Protein AF-A0AAV7SJQ6-F1 (afdb_monomer_lite)

Foldseek 3Di:
DDPDLPCCVVDDPVSVVVSVVVVVVVVVPPPDFDADPVGDGDDPVSVVVVVVVVVVVVVPPDPVNVVVVVVVVVVPPDPPVRVVVVVDDDDPVNVVVVLVPQDQPDQDDVVRDHNHD

Sequence (117 aa):
MLFTLNRFDETDKVGKHLVWLGRKELESRWVAKIVEPEGETCNSECAQQHYRSFYKARLLHDASQIAHYLVMVVTLVLDVEERDAREADITLPEVTSAIAKLKTSKSPGPNGIPAEF

pLDDT: mean 72.11, std 10.98, range [37.69, 92.19]

Radius of gyration: 26.73 Å; chains: 1; bounding box: 47×58×53 Å

Secondary structure (DSSP, 8-state):
----TT-STTS-HHHHHHHHHHHHHHHH--S---B-TTSPBP-HHHHHHHHHHHHHHTT---HHHHHHHHHHHHTTPPPHHHHHHHHSPPPHHHHHHHHHTS-TTSPP-TT---S--

Structure (mmCIF, N/CA/C/O backbone):
data_AF-A0AAV7SJQ6-F1
#
_entry.id   AF-A0AAV7SJQ6-F1
#
loop_
_atom_site.group_PDB
_atom_site.id
_atom_site.type_symbol
_atom_site.label_atom_id
_atom_site.label_alt_id
_atom_site.label_comp_id
_atom_site.label_asym_id
_atom_site.label_entity_id
_atom_site.label_seq_id
_atom_site.pdbx_PDB_ins_code
_atom_site.Cartn_x
_atom_site.Cartn_y
_atom_site.Cartn_z
_atom_site.occupancy
_atom_site.B_iso_or_equiv
_atom_site.auth_seq_id
_atom_site.auth_comp_id
_atom_site.auth_asym_id
_atom_site.auth_atom_id
_atom_site.pdbx_PDB_model_num
ATOM 1 N N . MET A 1 1 ? 16.863 33.802 -13.184 1.00 37.69 1 MET A N 1
ATOM 2 C CA . MET A 1 1 ? 17.639 33.830 -11.927 1.00 37.69 1 MET A CA 1
ATOM 3 C C . MET A 1 1 ? 17.445 32.470 -11.260 1.00 37.69 1 MET A C 1
ATOM 5 O O . MET A 1 1 ? 16.354 32.189 -10.787 1.00 37.69 1 MET A O 1
ATOM 9 N N . LEU A 1 2 ? 18.424 31.570 -11.386 1.00 39.41 2 LEU A N 1
ATOM 10 C CA . LEU A 1 2 ? 18.343 30.193 -10.882 1.00 39.41 2 LEU A CA 1
ATOM 11 C C . LEU A 1 2 ? 18.618 30.209 -9.374 1.00 39.41 2 LEU A C 1
ATOM 13 O O . LEU A 1 2 ? 19.756 30.416 -8.960 1.00 39.41 2 LEU A O 1
ATOM 17 N N . PHE A 1 3 ? 17.583 30.027 -8.555 1.00 49.16 3 PHE A N 1
ATOM 18 C CA . PHE A 1 3 ? 17.757 29.805 -7.122 1.00 49.16 3 PHE A CA 1
ATOM 19 C C . PHE A 1 3 ? 18.380 28.422 -6.926 1.00 49.16 3 PHE A C 1
ATOM 21 O O . PHE A 1 3 ? 17.720 27.394 -7.040 1.00 49.16 3 PHE A O 1
ATOM 28 N N . THR A 1 4 ? 19.686 28.389 -6.685 1.00 51.50 4 THR A N 1
ATOM 29 C CA . THR A 1 4 ? 20.417 27.164 -6.361 1.00 51.50 4 THR A CA 1
ATOM 30 C C . THR A 1 4 ? 19.912 26.601 -5.028 1.00 51.50 4 THR A C 1
ATOM 32 O O . THR A 1 4 ? 20.000 27.274 -4.000 1.00 51.50 4 THR A O 1
ATOM 35 N N . LEU A 1 5 ? 19.421 25.356 -5.042 1.00 55.50 5 LEU A N 1
ATOM 36 C CA . LEU A 1 5 ? 18.815 24.606 -3.920 1.00 55.50 5 LEU A CA 1
ATOM 37 C C . LEU A 1 5 ? 19.681 24.497 -2.643 1.00 55.50 5 LEU A C 1
ATOM 39 O O . LEU A 1 5 ? 19.174 24.097 -1.591 1.00 55.50 5 LEU A O 1
ATOM 43 N N . ASN A 1 6 ? 20.960 24.878 -2.727 1.00 56.44 6 ASN A N 1
ATOM 44 C CA . ASN A 1 6 ? 21.949 24.831 -1.646 1.00 56.44 6 ASN A CA 1
ATOM 45 C C . ASN A 1 6 ? 21.926 26.051 -0.705 1.00 56.44 6 ASN A C 1
ATOM 47 O O . ASN A 1 6 ? 22.670 26.065 0.266 1.00 56.44 6 ASN A O 1
ATOM 51 N N . ARG A 1 7 ? 21.084 27.066 -0.952 1.00 57.81 7 ARG A N 1
ATOM 52 C CA . ARG A 1 7 ? 21.061 28.327 -0.175 1.00 57.81 7 ARG A CA 1
ATOM 53 C C . ARG A 1 7 ? 19.903 28.459 0.818 1.00 57.81 7 ARG A C 1
ATOM 55 O O . ARG A 1 7 ? 19.448 29.564 1.104 1.00 57.81 7 ARG A O 1
ATOM 62 N N . PHE A 1 8 ? 19.393 27.344 1.341 1.00 58.66 8 PHE A N 1
ATOM 63 C CA . PHE A 1 8 ? 18.258 27.389 2.271 1.00 58.66 8 PHE A CA 1
ATOM 64 C C . PHE A 1 8 ? 18.560 28.254 3.506 1.00 58.66 8 PHE A C 1
ATOM 66 O O . PHE A 1 8 ? 17.727 29.070 3.886 1.00 58.66 8 PHE A O 1
ATOM 73 N N . ASP A 1 9 ? 19.768 28.166 4.067 1.00 60.88 9 ASP A N 1
ATOM 74 C CA . ASP A 1 9 ? 20.134 28.913 5.279 1.00 60.88 9 ASP A CA 1
ATOM 75 C C . ASP A 1 9 ? 20.522 30.379 5.028 1.00 60.88 9 ASP A C 1
ATOM 77 O O . ASP A 1 9 ? 20.472 31.188 5.950 1.00 60.88 9 ASP A O 1
ATOM 81 N N . GLU A 1 10 ? 20.812 30.749 3.777 1.00 66.75 10 GLU A N 1
ATOM 82 C CA . GLU A 1 10 ? 21.244 32.101 3.381 1.00 66.75 10 GLU A CA 1
ATOM 83 C C . GLU A 1 10 ? 20.082 33.018 2.950 1.00 66.75 10 GLU A C 1
ATOM 85 O O . GLU A 1 10 ? 20.307 34.165 2.566 1.00 66.75 10 GLU A O 1
ATOM 90 N N . THR A 1 11 ? 18.833 32.533 2.969 1.00 62.38 11 THR A N 1
ATOM 91 C CA . THR A 1 11 ? 17.673 33.260 2.421 1.00 62.38 11 THR A CA 1
ATOM 92 C C . THR A 1 11 ? 16.680 33.735 3.487 1.00 62.38 11 THR A C 1
ATOM 94 O O . THR A 1 11 ? 16.498 33.106 4.529 1.00 62.38 11 THR A O 1
ATOM 97 N N . ASP A 1 12 ? 16.008 34.862 3.213 1.00 75.38 12 ASP A N 1
ATOM 98 C CA . ASP A 1 12 ? 14.891 35.378 4.018 1.00 75.38 12 ASP A CA 1
ATOM 99 C C . ASP A 1 12 ? 13.699 34.391 4.025 1.00 75.38 12 ASP A C 1
ATOM 101 O O . ASP A 1 12 ? 13.624 33.480 3.196 1.00 75.38 12 ASP A O 1
ATOM 105 N N . LYS A 1 13 ? 12.739 34.558 4.944 1.00 74.75 13 LYS A N 1
ATOM 106 C CA . LYS A 1 13 ? 11.553 33.700 5.130 1.00 74.75 13 LYS A CA 1
ATOM 107 C C . LYS A 1 13 ? 10.826 33.391 3.817 1.00 74.75 13 LYS A C 1
ATOM 109 O O . LYS A 1 13 ? 10.422 32.250 3.600 1.00 74.75 13 LYS A O 1
ATOM 114 N N . VAL A 1 14 ? 10.706 34.379 2.926 1.00 77.12 14 VAL A N 1
ATOM 115 C CA . VAL A 1 14 ? 10.093 34.209 1.596 1.00 77.12 14 VAL A CA 1
ATOM 116 C C . VAL A 1 14 ? 10.953 33.319 0.692 1.00 77.12 14 VAL A C 1
ATOM 118 O O . VAL A 1 14 ? 10.437 32.416 0.036 1.00 77.12 14 VAL A O 1
ATOM 121 N N . GLY A 1 15 ? 12.274 33.507 0.699 1.00 77.38 15 GLY A N 1
ATOM 122 C CA . GLY A 1 15 ? 13.211 32.678 -0.064 1.00 77.38 15 GLY A CA 1
ATOM 123 C C . GLY A 1 15 ? 13.244 31.228 0.424 1.00 77.38 15 GLY A C 1
ATOM 124 O O . GLY A 1 15 ? 13.213 30.308 -0.394 1.00 77.38 15 GLY A O 1
ATOM 125 N N . LYS A 1 16 ? 13.177 31.005 1.742 1.00 78.44 16 LYS A N 1
ATOM 126 C CA . LYS A 1 16 ? 13.046 29.660 2.328 1.00 78.44 16 LYS A CA 1
ATOM 127 C C . LYS A 1 16 ? 11.773 28.957 1.867 1.00 78.44 16 LYS A C 1
ATOM 129 O O . LYS A 1 16 ? 11.817 27.771 1.543 1.00 78.44 16 LYS A O 1
ATOM 134 N N . HIS A 1 17 ? 10.657 29.683 1.791 1.00 77.19 17 HIS A N 1
ATOM 135 C CA . HIS A 1 17 ? 9.398 29.132 1.295 1.00 77.19 17 HIS A CA 1
ATOM 136 C C . HIS A 1 17 ? 9.485 28.737 -0.188 1.00 77.19 17 HIS A C 1
ATOM 138 O O . HIS A 1 17 ? 9.058 27.643 -0.550 1.00 77.19 17 HIS A O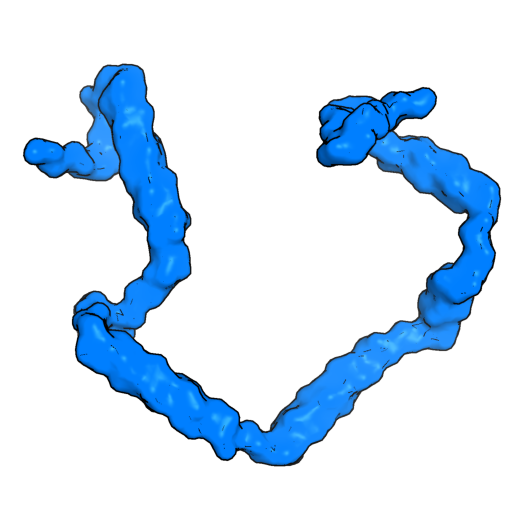 1
ATOM 144 N N . LEU A 1 18 ? 10.117 29.561 -1.031 1.00 81.56 18 LEU A N 1
ATOM 145 C CA . LEU A 1 18 ? 10.339 29.244 -2.449 1.00 81.56 18 LEU A CA 1
ATOM 146 C C . LEU A 1 18 ? 11.253 28.026 -2.648 1.00 81.56 18 LEU A C 1
ATOM 148 O O . LEU A 1 18 ? 10.959 27.165 -3.476 1.00 81.56 18 LEU A O 1
ATOM 152 N N . VAL A 1 19 ? 12.330 27.909 -1.864 1.00 81.81 19 VAL A N 1
ATOM 153 C CA . VAL A 1 19 ? 13.209 26.726 -1.895 1.00 81.81 19 VAL A CA 1
ATOM 154 C C . VAL A 1 19 ? 12.455 25.473 -1.441 1.00 81.81 19 VAL A C 1
ATOM 156 O O . VAL A 1 19 ? 12.612 24.413 -2.044 1.00 81.81 19 VAL A O 1
ATOM 159 N N . TRP A 1 20 ? 11.611 25.581 -0.412 1.00 81.38 20 TRP A N 1
ATOM 160 C CA . TRP A 1 20 ? 10.770 24.475 0.055 1.00 81.38 20 TRP A CA 1
ATOM 161 C C . TRP A 1 20 ? 9.743 24.038 -1.000 1.00 81.38 20 TRP A C 1
ATOM 163 O O . TRP A 1 20 ? 9.614 22.841 -1.252 1.00 81.38 20 TRP A O 1
ATOM 173 N N . LEU A 1 21 ? 9.077 24.984 -1.671 1.00 82.19 21 LEU A N 1
ATOM 174 C CA . LEU A 1 21 ? 8.156 24.695 -2.776 1.00 82.19 21 LEU A CA 1
ATOM 175 C C . LEU A 1 21 ? 8.870 24.001 -3.943 1.00 82.19 21 LEU A C 1
ATOM 177 O O . LEU A 1 21 ? 8.381 22.987 -4.433 1.00 82.19 21 LEU A O 1
ATOM 181 N N . GLY A 1 22 ? 10.058 24.473 -4.332 1.00 79.50 22 GLY A N 1
ATOM 182 C CA . GLY A 1 22 ? 10.862 23.831 -5.378 1.00 79.50 22 GLY A CA 1
ATOM 183 C C . GLY A 1 22 ? 11.309 22.412 -5.007 1.00 79.50 22 GLY A C 1
ATOM 184 O O . GLY A 1 22 ? 11.293 21.519 -5.852 1.00 79.50 22 GLY A O 1
ATOM 185 N N . ARG A 1 23 ? 11.645 22.166 -3.730 1.00 76.12 23 ARG A N 1
ATOM 186 C CA . ARG A 1 23 ? 11.920 20.808 -3.224 1.00 76.12 23 ARG A CA 1
ATOM 187 C C . ARG A 1 23 ? 10.682 19.925 -3.305 1.00 76.12 23 ARG A C 1
ATOM 189 O O . ARG A 1 23 ? 10.791 18.808 -3.790 1.00 76.12 23 ARG A O 1
ATOM 196 N N . LYS A 1 24 ? 9.512 20.429 -2.907 1.00 77.50 24 LYS A N 1
ATOM 197 C CA . LYS A 1 24 ? 8.244 19.691 -2.996 1.00 77.50 24 LYS A CA 1
ATOM 198 C C . LYS A 1 24 ? 7.835 19.386 -4.436 1.00 77.50 24 LYS A C 1
ATOM 200 O O . LYS A 1 24 ? 7.290 18.317 -4.682 1.00 77.50 24 LYS A O 1
ATOM 205 N N . GLU A 1 25 ? 8.130 20.274 -5.383 1.00 73.62 25 GLU A N 1
ATOM 206 C CA . GLU A 1 25 ? 7.895 20.038 -6.813 1.00 73.62 25 GLU A CA 1
ATOM 207 C C . GLU A 1 25 ? 8.865 19.000 -7.405 1.00 73.62 25 GLU A C 1
ATOM 209 O O . GLU A 1 25 ? 8.479 18.173 -8.225 1.00 73.62 25 GLU A O 1
ATOM 214 N N . LEU A 1 26 ? 10.130 18.994 -6.976 1.00 68.19 26 LEU A N 1
ATOM 215 C CA . LEU A 1 26 ? 11.087 17.949 -7.358 1.00 68.19 26 LEU A CA 1
ATOM 216 C C . LEU A 1 26 ? 10.726 16.599 -6.729 1.00 68.19 26 LEU A C 1
ATOM 218 O O . LEU A 1 26 ? 10.761 15.578 -7.410 1.00 68.19 26 LEU A O 1
ATOM 222 N N . GLU A 1 27 ? 10.328 16.608 -5.458 1.00 66.31 27 GLU A N 1
ATOM 223 C CA . GLU A 1 27 ? 9.823 15.445 -4.732 1.00 66.31 27 GLU A CA 1
ATOM 224 C C . GLU A 1 27 ? 8.483 14.948 -5.268 1.00 66.31 27 GLU A C 1
ATOM 226 O O . GLU A 1 27 ? 8.159 13.812 -4.983 1.00 66.31 27 GLU A O 1
ATOM 231 N N . SER A 1 28 ? 7.684 15.733 -5.997 1.00 60.00 28 SER A N 1
ATOM 232 C CA . SER A 1 28 ? 6.428 15.260 -6.604 1.00 60.00 28 SER A CA 1
ATOM 233 C C . SER A 1 28 ? 6.621 14.707 -8.018 1.00 60.00 28 SER A C 1
ATOM 235 O O . SER A 1 28 ? 5.757 13.994 -8.532 1.00 60.00 28 SER A O 1
ATOM 237 N N . ARG A 1 29 ? 7.784 14.946 -8.638 1.00 60.25 29 ARG A N 1
ATOM 238 C CA . ARG A 1 29 ? 8.213 14.300 -9.888 1.00 60.25 29 ARG A CA 1
ATOM 239 C C . ARG A 1 29 ? 8.701 12.871 -9.599 1.00 60.25 29 ARG A C 1
ATOM 241 O O . ARG A 1 29 ? 9.863 12.546 -9.800 1.00 60.25 29 ARG A O 1
ATOM 248 N N . TRP A 1 30 ? 7.796 12.005 -9.137 1.00 48.25 30 TRP A N 1
ATOM 249 C CA . TRP A 1 30 ? 8.037 10.584 -8.805 1.00 48.25 30 TRP A CA 1
ATOM 250 C C . TRP A 1 30 ? 8.230 9.654 -10.003 1.00 48.25 30 TRP A C 1
ATOM 252 O O . TRP A 1 30 ? 8.341 8.441 -9.833 1.00 48.25 30 TRP A O 1
ATOM 262 N N . VAL A 1 31 ? 8.277 10.175 -11.227 1.00 55.50 31 VAL A N 1
ATOM 263 C CA . VAL A 1 31 ? 8.656 9.334 -12.359 1.00 55.50 31 VAL A CA 1
ATOM 264 C C . VAL A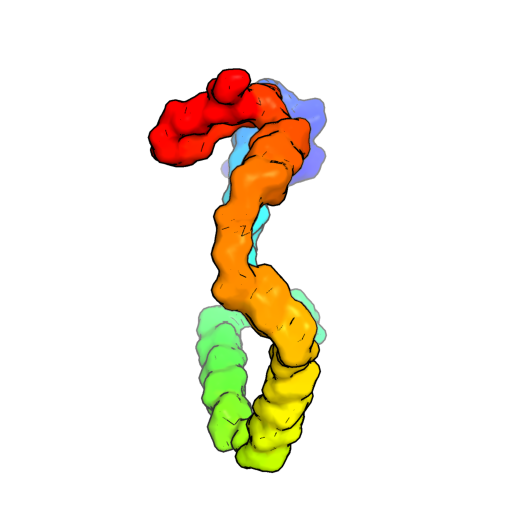 1 31 ? 10.169 9.199 -12.318 1.00 55.50 31 VAL A C 1
ATOM 266 O O . VAL A 1 31 ? 10.886 10.133 -12.683 1.00 55.50 31 VAL A O 1
ATOM 269 N N . ALA A 1 32 ? 10.646 8.043 -11.849 1.00 57.97 32 ALA A N 1
ATOM 270 C CA . ALA A 1 32 ? 12.037 7.650 -12.003 1.00 57.97 32 ALA A CA 1
ATOM 271 C C . ALA A 1 32 ? 12.416 7.862 -13.472 1.00 57.97 32 ALA A C 1
ATOM 273 O O . ALA A 1 32 ? 11.853 7.236 -14.374 1.00 57.97 32 ALA A O 1
ATOM 274 N N . LYS A 1 33 ? 13.308 8.823 -13.720 1.00 62.12 33 LYS A N 1
ATOM 275 C CA . LYS A 1 33 ? 13.852 9.037 -15.055 1.00 62.12 33 LYS A CA 1
ATOM 276 C C . LYS A 1 33 ? 14.547 7.745 -15.455 1.00 62.12 33 LYS A C 1
ATOM 278 O O . LYS A 1 33 ? 15.332 7.214 -14.676 1.00 62.12 33 LYS A O 1
ATOM 283 N N . ILE A 1 34 ? 14.230 7.233 -16.638 1.00 65.00 34 ILE A N 1
ATOM 284 C CA . ILE A 1 34 ? 14.960 6.095 -17.188 1.00 65.00 34 ILE A CA 1
ATOM 285 C C . ILE A 1 34 ? 16.391 6.595 -17.406 1.00 65.00 34 ILE A C 1
ATOM 287 O O . ILE A 1 34 ? 16.598 7.646 -18.014 1.00 65.00 34 ILE A O 1
ATOM 291 N N . VAL A 1 35 ? 17.360 5.905 -16.817 1.00 70.88 35 VAL A N 1
ATOM 292 C CA . VAL A 1 35 ? 18.781 6.232 -16.942 1.00 70.88 35 VAL A CA 1
ATOM 293 C C . VAL A 1 35 ? 19.399 5.154 -17.816 1.00 70.88 35 VAL A C 1
ATOM 295 O O . VAL A 1 35 ? 19.196 3.964 -17.565 1.00 70.88 35 VAL A O 1
ATOM 298 N N . GLU A 1 36 ? 20.087 5.567 -18.873 1.00 67.69 36 GLU A N 1
ATOM 299 C CA . GLU A 1 36 ? 20.854 4.647 -19.709 1.00 67.69 36 GLU A CA 1
ATOM 300 C C . GLU A 1 36 ? 22.042 4.087 -18.907 1.00 67.69 36 GLU A C 1
ATOM 302 O O . GLU A 1 36 ? 22.476 4.710 -17.938 1.00 67.69 36 GLU A O 1
ATOM 307 N N . PRO A 1 37 ? 22.583 2.906 -19.250 1.00 68.31 37 PRO A N 1
ATOM 308 C CA . PRO A 1 37 ? 23.694 2.299 -18.507 1.00 68.31 37 PRO A CA 1
ATOM 309 C C . PRO A 1 37 ? 24.937 3.203 -18.394 1.00 68.31 37 PRO A C 1
ATOM 311 O O . PRO A 1 37 ? 25.731 3.035 -17.472 1.00 68.31 37 PRO A O 1
ATOM 314 N N . GLU A 1 38 ? 25.076 4.191 -19.280 1.00 72.94 38 GLU A N 1
ATOM 315 C CA . GLU A 1 38 ? 26.128 5.216 -19.267 1.00 72.94 38 GLU A CA 1
ATOM 316 C C . GLU A 1 38 ? 25.849 6.395 -18.308 1.00 72.94 38 GLU A C 1
ATOM 318 O O . GLU A 1 38 ? 26.690 7.277 -18.144 1.00 72.94 38 GLU A O 1
ATOM 323 N N . GLY A 1 39 ? 24.704 6.403 -17.618 1.00 66.38 39 GLY A N 1
ATOM 324 C CA . GLY A 1 39 ? 24.347 7.399 -16.601 1.00 66.38 39 GLY A CA 1
ATOM 325 C C . GLY A 1 39 ? 23.585 8.619 -17.130 1.00 66.38 39 GLY A C 1
ATOM 326 O O . GLY A 1 39 ? 23.201 9.487 -16.342 1.00 66.38 39 GLY A O 1
ATOM 327 N N . GLU A 1 40 ? 23.328 8.695 -18.437 1.00 69.12 40 GLU A N 1
ATOM 328 C CA . GLU A 1 40 ? 22.568 9.789 -19.041 1.00 69.12 40 GLU A CA 1
ATOM 329 C C . GLU A 1 40 ? 21.051 9.605 -18.875 1.00 69.12 40 GLU A C 1
ATOM 331 O O . GLU A 1 40 ? 20.513 8.496 -18.840 1.00 69.12 40 GLU A O 1
ATOM 336 N N . THR A 1 41 ? 20.333 10.726 -18.740 1.00 71.19 41 THR A N 1
ATOM 337 C CA . THR A 1 41 ? 18.866 10.704 -18.686 1.00 71.19 41 THR A CA 1
ATOM 338 C C . THR A 1 41 ? 18.314 10.422 -20.078 1.00 71.19 41 THR A C 1
ATOM 340 O O . THR A 1 41 ? 18.447 11.245 -20.981 1.00 71.19 41 THR A O 1
ATOM 343 N N . CYS A 1 42 ? 17.623 9.296 -20.200 1.00 72.56 42 CYS A N 1
ATOM 344 C CA . CYS A 1 42 ? 16.958 8.820 -21.405 1.00 72.56 42 CYS A CA 1
ATOM 345 C C . CYS A 1 42 ? 16.005 9.891 -21.970 1.00 72.56 42 CYS A C 1
ATOM 347 O O . CYS A 1 42 ? 15.152 10.442 -21.260 1.00 72.56 42 CYS A O 1
ATOM 349 N N . ASN A 1 43 ? 16.169 10.206 -23.256 1.00 76.44 43 ASN A N 1
ATOM 350 C CA . ASN A 1 43 ? 15.297 11.126 -23.984 1.00 76.44 43 ASN A CA 1
ATOM 351 C C . ASN A 1 43 ? 13.921 10.479 -24.283 1.00 76.44 43 ASN A C 1
ATOM 353 O O . ASN A 1 43 ? 13.664 9.321 -23.943 1.00 76.44 43 ASN A O 1
ATOM 357 N N . SER A 1 44 ? 13.001 11.221 -24.908 1.00 72.62 44 SER A N 1
ATOM 358 C CA . SER A 1 44 ? 11.642 10.727 -25.194 1.00 72.62 44 SER A CA 1
ATOM 359 C C . SER A 1 44 ? 11.616 9.478 -26.084 1.00 72.62 44 SER A C 1
ATOM 361 O O . SER A 1 44 ? 10.725 8.644 -25.932 1.00 72.62 44 SER A O 1
ATOM 363 N N . GLU A 1 45 ? 12.584 9.328 -26.986 1.00 77.50 45 GLU A N 1
ATOM 364 C CA . GLU A 1 45 ? 12.684 8.205 -27.920 1.00 77.50 45 GLU A CA 1
ATOM 365 C C . GLU A 1 45 ? 13.198 6.937 -27.227 1.00 77.50 45 GLU A C 1
ATOM 367 O O . GLU A 1 45 ? 12.548 5.889 -27.293 1.00 77.50 45 GLU A O 1
ATOM 372 N N . CYS A 1 46 ? 14.277 7.058 -26.451 1.00 77.25 46 CYS A N 1
ATOM 373 C CA . CYS A 1 46 ? 14.777 5.997 -25.581 1.00 77.25 46 CYS A CA 1
ATOM 374 C C . CYS A 1 46 ? 13.685 5.535 -24.597 1.00 77.25 46 CYS A C 1
ATOM 376 O O . CYS A 1 46 ? 13.476 4.332 -24.413 1.00 77.25 46 CYS A O 1
ATOM 378 N N . ALA A 1 47 ? 12.906 6.465 -24.027 1.00 74.94 47 ALA A N 1
ATOM 379 C CA . ALA A 1 47 ? 11.845 6.121 -23.084 1.00 74.94 47 ALA A CA 1
ATOM 380 C C . ALA A 1 47 ? 10.738 5.314 -23.774 1.00 74.94 47 ALA A C 1
ATOM 382 O O . ALA A 1 47 ? 10.297 4.287 -23.256 1.00 74.94 47 ALA A O 1
ATOM 383 N N . GLN A 1 48 ? 10.319 5.727 -24.975 1.00 76.62 48 GLN A N 1
ATOM 384 C CA . GLN A 1 48 ? 9.354 4.968 -25.773 1.00 76.62 48 GLN A CA 1
ATOM 385 C C . GLN A 1 48 ? 9.869 3.573 -26.121 1.00 76.62 48 GLN A C 1
ATOM 387 O O . GLN A 1 48 ? 9.103 2.608 -26.066 1.00 76.62 48 GLN A O 1
ATOM 392 N N . GLN A 1 49 ? 11.148 3.443 -26.465 1.00 81.06 49 GLN A N 1
ATOM 393 C CA . GLN A 1 49 ? 11.748 2.154 -26.783 1.00 81.06 49 GLN A CA 1
ATOM 394 C C . GLN A 1 49 ? 11.812 1.245 -25.556 1.00 81.06 49 GLN A C 1
ATOM 396 O O . GLN A 1 49 ? 11.436 0.079 -25.671 1.00 81.06 49 GLN A O 1
ATOM 401 N N . HIS A 1 50 ? 12.164 1.790 -24.390 1.00 78.12 50 HIS A N 1
ATOM 402 C CA . HIS A 1 50 ? 12.156 1.085 -23.109 1.00 78.12 50 HIS A CA 1
ATOM 403 C C . HIS A 1 50 ? 10.754 0.589 -22.730 1.00 78.12 50 HIS A C 1
ATOM 405 O O . HIS A 1 50 ? 10.574 -0.573 -22.373 1.00 78.12 50 HIS A O 1
ATOM 411 N N . TYR A 1 51 ? 9.725 1.430 -22.872 1.00 75.19 51 TYR A N 1
ATOM 412 C CA . TYR A 1 51 ? 8.347 0.992 -22.645 1.00 75.19 51 TYR A CA 1
ATOM 413 C C . TYR A 1 51 ? 7.928 -0.089 -23.648 1.00 75.19 51 TYR A C 1
ATOM 415 O O . TYR A 1 51 ? 7.330 -1.093 -23.262 1.00 75.19 51 TYR A O 1
ATOM 423 N N . ARG A 1 52 ? 8.270 0.060 -24.932 1.00 77.81 52 ARG A N 1
ATOM 424 C CA . ARG A 1 52 ? 7.961 -0.952 -25.954 1.00 77.81 52 ARG A CA 1
ATOM 425 C C . ARG A 1 52 ? 8.626 -2.292 -25.652 1.00 77.81 52 ARG A C 1
ATOM 427 O O . ARG A 1 52 ? 7.973 -3.318 -25.815 1.00 77.81 52 ARG A O 1
ATOM 434 N N . SER A 1 53 ? 9.887 -2.314 -25.228 1.00 77.50 53 SER A N 1
ATOM 435 C CA . SER A 1 53 ? 10.572 -3.555 -24.848 1.00 77.50 53 SER A CA 1
ATOM 436 C C . SER A 1 53 ? 10.004 -4.148 -23.559 1.00 77.50 53 SER A C 1
ATOM 438 O O . SER A 1 53 ? 9.753 -5.351 -23.524 1.00 77.50 53 SER A O 1
ATOM 440 N N . PHE A 1 54 ? 9.690 -3.324 -22.557 1.00 73.50 54 PHE A N 1
ATOM 441 C CA . PHE A 1 54 ? 9.040 -3.764 -21.320 1.00 73.50 54 PHE A CA 1
ATOM 442 C C . PHE A 1 54 ? 7.698 -4.464 -21.585 1.00 73.50 54 PHE A C 1
ATOM 444 O O . PHE A 1 54 ? 7.455 -5.574 -21.111 1.00 73.50 54 PHE A O 1
ATOM 451 N N . TYR A 1 55 ? 6.835 -3.862 -22.406 1.00 68.00 55 TYR A N 1
ATOM 452 C CA . TYR A 1 55 ? 5.534 -4.452 -22.731 1.00 68.00 55 TYR A CA 1
ATOM 453 C C . TYR A 1 55 ? 5.622 -5.627 -23.714 1.00 68.00 55 TYR A C 1
ATOM 455 O O . TYR A 1 55 ? 4.761 -6.503 -23.674 1.00 68.00 55 TYR A O 1
ATOM 463 N N . LYS A 1 56 ? 6.670 -5.708 -24.546 1.00 69.00 56 LYS A N 1
ATOM 464 C CA . LYS A 1 56 ? 6.953 -6.902 -25.364 1.00 69.00 56 LYS A CA 1
ATOM 465 C C . LYS A 1 56 ? 7.428 -8.087 -24.520 1.00 69.00 56 LYS A C 1
ATOM 467 O O . LYS A 1 56 ? 7.046 -9.215 -24.812 1.00 69.00 56 LYS A O 1
ATOM 472 N N . ALA A 1 57 ? 8.204 -7.846 -23.461 1.00 62.06 57 ALA A N 1
ATOM 473 C CA . ALA A 1 57 ? 8.661 -8.895 -22.545 1.00 62.06 57 ALA A CA 1
ATOM 474 C C . ALA A 1 57 ? 7.500 -9.559 -21.778 1.00 62.06 57 ALA A C 1
ATOM 476 O O . ALA A 1 57 ? 7.580 -10.730 -21.413 1.00 62.06 57 ALA A O 1
ATOM 477 N N . ARG A 1 58 ? 6.382 -8.844 -21.595 1.00 55.09 58 ARG A N 1
ATOM 478 C CA . ARG A 1 58 ? 5.201 -9.315 -20.854 1.00 55.09 58 ARG A CA 1
ATOM 479 C C . ARG A 1 58 ? 4.366 -10.384 -21.579 1.00 55.09 58 ARG A C 1
ATOM 481 O O . ARG A 1 58 ? 3.447 -10.931 -20.979 1.00 55.09 58 ARG A O 1
ATOM 488 N N . LEU A 1 59 ? 4.688 -10.710 -22.835 1.00 55.66 59 LEU A N 1
ATOM 489 C CA . LEU A 1 59 ? 4.065 -11.813 -23.586 1.00 55.66 59 LEU A CA 1
ATOM 490 C C . LEU A 1 59 ? 4.744 -13.178 -23.358 1.00 55.66 59 LEU A C 1
ATOM 492 O O . LEU A 1 59 ? 4.362 -14.156 -23.991 1.00 55.66 59 LEU A O 1
ATOM 496 N N . LEU A 1 60 ? 5.734 -13.260 -22.463 1.00 59.94 60 LEU A N 1
ATOM 497 C CA . LEU A 1 60 ? 6.518 -14.473 -22.203 1.00 59.94 60 LEU A CA 1
ATOM 498 C C . LEU A 1 60 ? 6.452 -14.921 -20.738 1.00 59.94 60 LEU A C 1
ATOM 500 O O . LEU A 1 60 ? 7.418 -15.465 -20.210 1.00 59.94 60 LEU A O 1
ATOM 504 N N . HIS A 1 61 ? 5.333 -14.693 -20.050 1.00 62.50 61 HIS A N 1
ATOM 505 C CA . HIS A 1 61 ? 5.121 -15.424 -18.807 1.00 62.50 61 HIS A CA 1
ATOM 506 C C . HIS A 1 61 ? 4.754 -16.861 -19.161 1.00 62.50 61 HIS A C 1
ATOM 508 O O . HIS A 1 61 ? 3.680 -17.123 -19.701 1.00 62.50 61 HIS A O 1
ATOM 514 N N . ASP A 1 62 ? 5.679 -17.778 -18.886 1.00 71.12 62 ASP A N 1
ATOM 515 C CA . ASP A 1 62 ? 5.426 -19.206 -18.999 1.00 71.12 62 ASP A CA 1
ATOM 516 C C . ASP A 1 62 ? 4.247 -19.565 -18.084 1.00 71.12 62 ASP A C 1
ATOM 518 O O . ASP A 1 62 ? 4.208 -19.180 -16.910 1.00 71.12 62 ASP A O 1
ATOM 522 N N . ALA A 1 63 ? 3.272 -20.293 -18.626 1.00 73.69 63 ALA A N 1
ATOM 523 C CA . ALA A 1 63 ? 2.101 -20.740 -17.883 1.00 73.69 63 ALA A CA 1
ATOM 524 C C . ALA A 1 63 ? 2.505 -21.498 -16.605 1.00 73.69 63 ALA A C 1
ATOM 526 O O . ALA A 1 63 ? 1.803 -21.414 -15.596 1.00 73.69 63 ALA A O 1
ATOM 527 N N . SER A 1 64 ? 3.669 -22.160 -16.614 1.00 77.44 64 SER A N 1
ATOM 528 C CA . SER A 1 64 ? 4.239 -22.827 -15.439 1.00 77.44 64 SER A CA 1
ATOM 529 C C . SER A 1 64 ? 4.609 -21.854 -14.307 1.00 77.44 64 SER A C 1
ATOM 531 O O . SER A 1 64 ? 4.331 -22.134 -13.142 1.00 77.44 64 SER A O 1
ATOM 533 N N . GLN A 1 65 ? 5.163 -20.680 -14.629 1.00 76.50 65 GLN A N 1
ATOM 534 C CA . GLN A 1 65 ? 5.557 -19.662 -13.649 1.00 76.50 65 GLN A CA 1
ATOM 535 C C . GLN A 1 65 ? 4.333 -18.997 -13.022 1.00 76.50 65 GLN A C 1
ATOM 537 O O . GLN A 1 65 ? 4.307 -18.750 -11.816 1.00 76.50 65 GLN A O 1
ATOM 542 N N . ILE A 1 66 ? 3.298 -18.750 -13.831 1.00 77.50 66 ILE A N 1
ATOM 543 C CA . ILE A 1 66 ? 2.014 -18.232 -13.347 1.00 77.50 66 ILE A CA 1
ATOM 544 C C . ILE A 1 66 ? 1.350 -19.266 -12.436 1.00 77.50 66 ILE A C 1
ATOM 546 O O . ILE A 1 66 ? 0.911 -18.917 -11.343 1.00 77.50 66 ILE A O 1
ATOM 550 N N . ALA A 1 67 ? 1.314 -20.537 -12.845 1.00 79.06 67 ALA A N 1
ATOM 551 C CA . ALA A 1 67 ? 0.754 -21.611 -12.031 1.00 79.06 67 ALA A CA 1
ATOM 552 C C . ALA A 1 67 ? 1.500 -21.757 -10.695 1.00 79.06 67 ALA A C 1
ATOM 554 O O . ALA A 1 67 ? 0.865 -21.827 -9.646 1.00 79.06 67 ALA A O 1
ATOM 555 N N . HIS A 1 68 ? 2.834 -21.720 -10.712 1.00 80.19 68 HIS A N 1
ATOM 556 C CA . HIS A 1 68 ? 3.652 -21.769 -9.500 1.00 80.19 68 HIS A CA 1
ATOM 557 C C . HIS A 1 68 ? 3.383 -20.578 -8.568 1.00 80.19 68 HIS A C 1
ATOM 559 O O . HIS A 1 68 ? 3.213 -20.757 -7.362 1.00 80.19 68 HIS A O 1
ATOM 565 N N . TYR A 1 69 ? 3.296 -19.362 -9.114 1.00 77.38 69 TYR A N 1
ATOM 566 C CA . TYR A 1 69 ? 2.949 -18.174 -8.334 1.00 77.38 69 TYR A CA 1
ATOM 567 C C . TYR A 1 69 ? 1.549 -18.282 -7.724 1.00 77.38 69 TYR A C 1
ATOM 569 O O . TYR A 1 69 ? 1.377 -18.000 -6.543 1.00 77.38 69 TYR A O 1
ATOM 577 N N . LEU A 1 70 ? 0.555 -18.737 -8.490 1.00 77.69 70 LEU A N 1
ATOM 578 C CA . LEU A 1 70 ? -0.800 -18.927 -7.979 1.00 77.69 70 LEU A CA 1
ATOM 579 C C . LEU A 1 70 ? -0.849 -19.986 -6.879 1.00 77.69 70 LEU A C 1
ATOM 581 O O . LEU A 1 70 ? -1.550 -19.773 -5.904 1.00 77.69 70 LEU A O 1
ATOM 585 N N . VAL A 1 71 ? -0.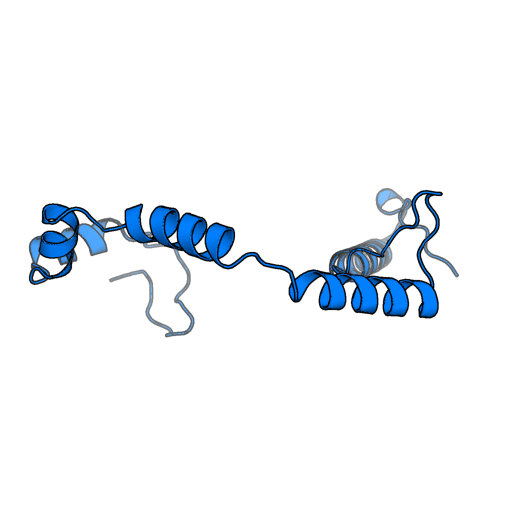074 -21.068 -6.966 1.00 76.94 71 VAL A N 1
ATOM 586 C CA . VAL A 1 71 ? 0.048 -22.041 -5.866 1.00 76.94 71 VAL A CA 1
ATOM 587 C C . VAL A 1 71 ? 0.649 -21.388 -4.617 1.00 76.94 71 VAL A C 1
ATOM 589 O O . VAL A 1 71 ? 0.101 -21.553 -3.531 1.00 76.94 71 VAL A O 1
ATOM 592 N N . MET A 1 72 ? 1.706 -20.581 -4.759 1.00 71.19 72 MET A N 1
ATOM 593 C CA . MET A 1 72 ? 2.280 -19.826 -3.634 1.00 71.19 72 MET A CA 1
ATOM 594 C C . MET A 1 72 ? 1.314 -18.789 -3.039 1.00 71.19 72 MET A C 1
ATOM 596 O O . MET A 1 72 ? 1.312 -18.554 -1.833 1.00 71.19 72 MET A O 1
ATOM 600 N N . VAL A 1 73 ? 0.485 -18.146 -3.857 1.00 65.56 73 VAL A N 1
ATOM 601 C CA . VAL A 1 73 ? -0.516 -17.190 -3.362 1.00 65.56 73 VAL A CA 1
ATOM 602 C C . VAL A 1 73 ? -1.696 -17.921 -2.731 1.00 65.56 73 VAL A C 1
ATOM 604 O O . VAL A 1 73 ? -2.189 -17.488 -1.697 1.00 65.56 73 VAL A O 1
ATOM 607 N N . VAL A 1 74 ? -2.116 -19.057 -3.291 1.00 59.50 74 VAL A N 1
ATOM 608 C CA . VAL A 1 74 ? -3.152 -19.911 -2.702 1.00 59.50 74 VAL A CA 1
ATOM 609 C C . VAL A 1 74 ? -2.685 -20.469 -1.362 1.00 59.50 74 VAL A C 1
ATOM 611 O O . VAL A 1 74 ? -3.523 -20.644 -0.500 1.00 59.50 74 VAL A O 1
ATOM 614 N N . THR A 1 75 ? -1.385 -20.636 -1.087 1.00 57.28 75 THR A N 1
ATOM 615 C CA . THR A 1 75 ? -0.923 -20.990 0.274 1.00 57.28 75 THR A CA 1
ATOM 616 C C . THR A 1 75 ? -1.156 -19.913 1.348 1.00 57.28 75 THR A C 1
ATOM 618 O O . THR A 1 75 ? -0.916 -20.185 2.518 1.00 57.28 75 THR A O 1
ATOM 621 N N . LEU A 1 76 ? -1.698 -18.736 1.000 1.00 57.97 76 LEU A N 1
ATOM 622 C CA . LEU A 1 76 ? -2.330 -17.801 1.947 1.00 57.97 76 LEU A CA 1
ATOM 623 C C . LEU A 1 76 ? -3.811 -18.155 2.201 1.00 57.97 76 LEU A C 1
ATOM 625 O O . LEU A 1 76 ? -4.638 -17.262 2.397 1.00 57.97 76 LEU A O 1
ATOM 629 N N . VAL A 1 77 ? -4.186 -19.441 2.167 1.00 65.88 77 VAL A N 1
ATOM 630 C CA . VAL A 1 77 ? -5.475 -19.856 2.734 1.00 65.88 77 VAL A CA 1
ATOM 631 C C . VAL A 1 77 ? -5.369 -19.624 4.237 1.00 65.88 77 VAL A C 1
ATOM 633 O O . VAL A 1 77 ? -4.505 -20.208 4.887 1.00 65.88 77 VAL A O 1
ATOM 636 N N . LEU A 1 78 ? -6.217 -18.739 4.763 1.00 65.44 78 LEU A N 1
ATOM 637 C CA . LEU A 1 78 ? -6.419 -18.599 6.203 1.00 65.44 78 LEU A CA 1
ATOM 638 C C . LEU A 1 78 ? -6.696 -19.982 6.790 1.00 65.44 78 LEU A C 1
ATOM 640 O O . LEU A 1 78 ? -7.441 -20.763 6.189 1.00 65.44 78 LEU A O 1
ATOM 644 N N . ASP A 1 79 ? -6.116 -20.279 7.948 1.00 78.88 79 ASP A N 1
ATOM 645 C CA . ASP A 1 79 ? -6.455 -21.524 8.629 1.00 78.88 79 ASP A CA 1
ATOM 646 C C . ASP A 1 79 ? -7.967 -21.558 8.917 1.00 78.88 79 ASP A C 1
ATOM 648 O O . ASP A 1 79 ? -8.622 -20.515 9.019 1.00 78.88 79 ASP A O 1
ATOM 652 N N . VAL A 1 80 ? -8.539 -22.756 9.021 1.00 76.19 80 VAL A N 1
ATOM 653 C CA . VAL A 1 80 ? -9.972 -22.961 9.274 1.00 76.19 80 VAL A CA 1
ATOM 654 C C . VAL A 1 80 ? -10.404 -22.164 10.505 1.00 76.19 80 VAL A C 1
ATOM 656 O O . VAL A 1 80 ? -11.419 -21.479 10.462 1.00 76.19 80 VAL A O 1
ATOM 659 N N . GLU A 1 81 ? -9.573 -22.149 11.547 1.00 79.62 81 GLU A N 1
ATOM 660 C CA . GLU A 1 81 ? -9.806 -21.376 12.768 1.00 79.62 81 GLU A CA 1
ATOM 661 C C . GLU A 1 81 ? -9.826 -19.857 12.519 1.00 79.62 81 GLU A C 1
ATOM 663 O O . GLU A 1 81 ? -10.690 -19.153 13.041 1.00 79.62 81 GLU A O 1
ATOM 668 N N . GLU A 1 82 ? -8.915 -19.332 11.691 1.00 79.44 82 GLU A N 1
ATOM 669 C CA . GLU A 1 82 ? -8.861 -17.902 11.358 1.00 79.44 82 GLU A CA 1
ATOM 670 C C . GLU A 1 82 ? -10.038 -17.462 10.486 1.00 79.44 82 GLU A C 1
ATOM 672 O O . GLU A 1 82 ? -10.515 -16.329 10.606 1.00 79.44 82 GLU A O 1
ATOM 677 N N . ARG A 1 83 ? -10.498 -18.337 9.588 1.00 81.06 83 ARG A N 1
ATOM 678 C CA . ARG A 1 83 ? -11.692 -18.094 8.777 1.00 81.06 83 ARG A CA 1
ATOM 679 C C . ARG A 1 83 ? -12.936 -18.103 9.657 1.00 81.06 83 ARG A C 1
ATOM 681 O O . ARG A 1 83 ? -13.701 -17.143 9.620 1.00 81.06 83 ARG A O 1
ATOM 688 N N . ASP A 1 84 ? -13.103 -19.136 10.471 1.00 84.00 84 ASP A N 1
ATOM 689 C CA . ASP A 1 84 ? -14.286 -19.307 11.311 1.00 84.00 84 ASP A CA 1
ATOM 690 C C . ASP A 1 84 ? -14.373 -18.186 12.369 1.00 84.00 84 ASP A C 1
ATOM 692 O O . ASP A 1 84 ? -15.452 -17.653 12.622 1.00 84.00 84 ASP A O 1
ATOM 696 N N . ALA A 1 85 ? -13.237 -17.716 12.901 1.00 82.19 85 ALA A N 1
ATOM 697 C CA . ALA A 1 85 ? -13.187 -16.548 13.786 1.00 82.19 85 ALA A CA 1
ATOM 698 C C . ALA A 1 85 ? -13.599 -15.229 13.100 1.00 82.19 85 ALA A C 1
ATOM 700 O O . ALA A 1 85 ? -14.072 -14.313 13.769 1.00 82.19 85 ALA A O 1
ATOM 701 N N . ARG A 1 86 ? -13.418 -15.104 11.777 1.00 79.62 86 ARG A N 1
ATOM 702 C CA . ARG A 1 86 ? -13.851 -13.927 10.996 1.00 79.62 86 ARG A CA 1
ATOM 703 C C . ARG A 1 86 ? -15.316 -13.992 10.577 1.00 79.62 86 ARG A C 1
ATOM 705 O O . ARG A 1 86 ? -15.901 -12.944 10.320 1.00 79.62 86 ARG A O 1
ATOM 712 N N . GLU A 1 87 ? -15.866 -15.196 10.461 1.00 86.94 87 GLU A N 1
ATOM 713 C CA . GLU A 1 87 ? -17.277 -15.435 10.138 1.00 86.94 87 GLU A CA 1
ATOM 714 C C . GLU A 1 87 ? -18.174 -15.462 11.386 1.00 86.94 87 GLU A C 1
ATOM 716 O O . GLU A 1 87 ? -19.395 -15.393 11.260 1.00 86.94 87 GLU A O 1
ATOM 721 N N . ALA A 1 88 ? -17.587 -15.530 12.585 1.00 87.38 88 ALA A N 1
ATOM 722 C CA . ALA A 1 88 ? -18.311 -15.469 13.846 1.00 87.38 88 ALA A CA 1
ATOM 723 C C . ALA A 1 88 ? -18.994 -14.108 14.080 1.00 87.38 88 ALA A C 1
ATOM 725 O O . ALA A 1 88 ? -18.509 -13.051 13.667 1.00 87.38 88 ALA A O 1
ATOM 726 N N . ASP A 1 89 ? -20.117 -14.138 14.800 1.00 92.19 89 ASP A N 1
ATOM 727 C CA . ASP A 1 89 ? -20.843 -12.933 15.196 1.00 92.19 89 ASP A CA 1
ATOM 728 C C . ASP A 1 89 ? -20.002 -12.049 16.129 1.00 92.19 89 ASP A C 1
ATOM 730 O O . ASP A 1 89 ? -19.425 -12.520 17.110 1.00 92.19 89 ASP A O 1
ATOM 734 N N . ILE A 1 90 ? -20.002 -10.739 15.865 1.00 90.12 90 ILE A N 1
ATOM 735 C CA . ILE A 1 90 ? -19.324 -9.755 16.717 1.00 90.12 90 ILE A CA 1
ATOM 736 C C . ILE A 1 90 ? -20.061 -9.649 18.054 1.00 90.12 90 ILE A C 1
ATOM 738 O O . ILE A 1 90 ? -21.243 -9.296 18.117 1.00 90.12 90 ILE A O 1
ATOM 742 N N . THR A 1 91 ? -19.341 -9.881 19.146 1.00 91.81 91 THR A N 1
ATOM 743 C CA . THR A 1 91 ? -19.908 -9.870 20.495 1.00 91.81 91 THR A CA 1
ATOM 744 C C . THR A 1 91 ? -19.810 -8.487 21.156 1.00 91.81 91 THR A C 1
ATOM 746 O O . THR A 1 91 ? -18.893 -7.699 20.915 1.00 91.81 91 THR A O 1
ATOM 749 N N . LEU A 1 92 ? -20.743 -8.167 22.0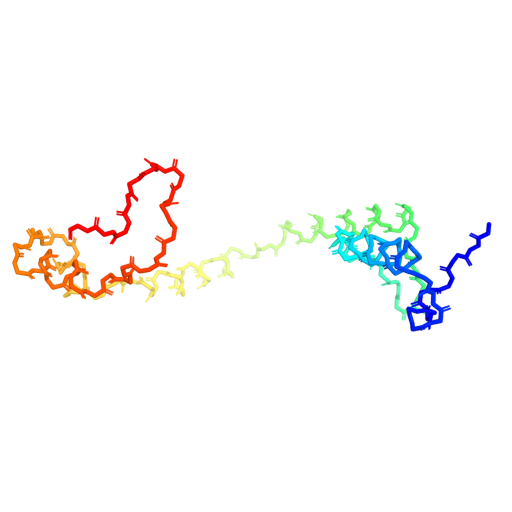62 1.00 91.94 92 LEU A N 1
ATOM 750 C CA . LEU A 1 92 ? -20.715 -6.907 22.827 1.00 91.94 92 LEU A CA 1
ATOM 751 C C . LEU A 1 92 ? -19.405 -6.680 23.625 1.00 91.94 92 LEU A C 1
ATOM 753 O O . LEU A 1 92 ? -18.915 -5.544 23.656 1.00 91.94 92 LEU A O 1
ATOM 757 N N . PRO A 1 93 ? -18.793 -7.703 24.257 1.00 91.19 93 PRO A N 1
ATOM 758 C CA . PRO A 1 93 ? -17.500 -7.548 24.922 1.00 91.19 93 PRO A CA 1
ATOM 759 C C . PRO A 1 93 ? -16.368 -7.144 23.968 1.00 91.19 93 PRO A C 1
ATOM 761 O O . PRO A 1 93 ? -15.522 -6.325 24.327 1.00 91.19 93 PRO A O 1
ATOM 764 N N . GLU A 1 94 ? -16.356 -7.659 22.738 1.00 87.56 94 GLU A N 1
ATOM 765 C CA . GLU A 1 94 ? -15.356 -7.278 21.733 1.00 87.56 94 GLU A CA 1
ATOM 766 C C . GLU A 1 94 ? -15.517 -5.821 21.317 1.00 87.56 94 GLU A C 1
ATOM 7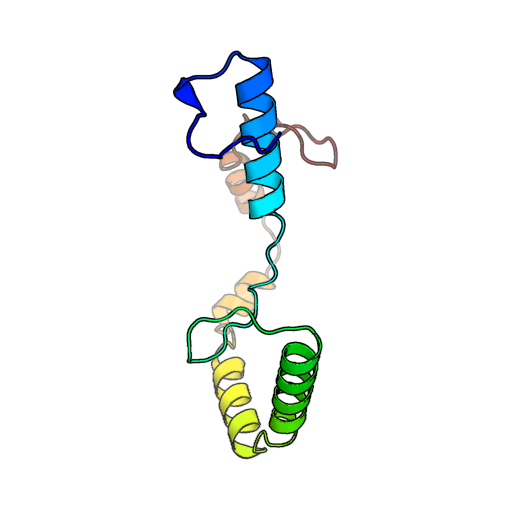68 O O . GLU A 1 94 ? -14.528 -5.090 21.252 1.00 87.56 94 GLU A O 1
ATOM 773 N N . VAL A 1 95 ? -16.759 -5.374 21.116 1.00 89.69 95 VAL A N 1
ATOM 774 C CA . VAL A 1 95 ? -17.062 -3.976 20.783 1.00 89.69 95 VAL A CA 1
ATOM 775 C C . VAL A 1 95 ? -16.603 -3.042 21.900 1.00 89.69 95 VAL A C 1
ATOM 777 O O . VAL A 1 95 ? -15.902 -2.066 21.640 1.00 89.69 95 VAL A O 1
ATOM 780 N N . THR A 1 96 ? -16.936 -3.351 23.153 1.00 88.62 96 THR A N 1
ATOM 781 C CA . THR A 1 96 ? -16.532 -2.515 24.298 1.00 88.62 96 THR A CA 1
ATOM 782 C C . THR A 1 96 ? -15.013 -2.492 24.488 1.00 88.62 96 THR A C 1
ATOM 784 O O . THR A 1 96 ? -14.441 -1.423 24.710 1.00 88.62 96 THR A O 1
ATOM 787 N N . SER A 1 97 ? -14.330 -3.628 24.309 1.00 88.69 97 SER A N 1
ATOM 788 C CA . SER A 1 97 ? -12.862 -3.695 24.316 1.00 88.69 97 SER A CA 1
ATOM 789 C C . SER A 1 97 ? -12.233 -2.896 23.170 1.00 88.69 97 SER A C 1
ATOM 791 O O . SER A 1 97 ? -11.226 -2.213 23.368 1.00 88.69 97 SER A O 1
ATOM 793 N N . ALA A 1 98 ? -12.817 -2.960 21.971 1.00 86.06 98 ALA A N 1
ATOM 794 C CA . ALA A 1 98 ? -12.340 -2.227 20.804 1.00 86.06 98 ALA A CA 1
ATOM 795 C C . ALA A 1 98 ? -12.479 -0.715 21.003 1.00 86.06 98 ALA A C 1
ATOM 797 O O . ALA A 1 98 ? -11.515 0.011 20.765 1.00 86.06 98 ALA A O 1
ATOM 798 N N . ILE A 1 99 ? -13.628 -0.258 21.511 1.00 83.62 99 ILE A N 1
ATOM 799 C CA . ILE A 1 99 ? -13.874 1.153 21.836 1.00 83.62 99 ILE A CA 1
ATOM 800 C C . ILE A 1 99 ? -12.870 1.644 22.883 1.00 83.62 99 ILE A C 1
ATOM 802 O O . ILE A 1 99 ? -12.250 2.684 22.685 1.00 83.62 99 ILE A O 1
ATOM 806 N N . ALA A 1 100 ? -12.621 0.870 23.943 1.00 82.50 100 ALA A N 1
ATOM 807 C CA . ALA A 1 100 ? -11.656 1.235 24.984 1.00 82.50 100 ALA A CA 1
ATOM 808 C C . ALA A 1 100 ? -10.207 1.376 24.470 1.00 82.50 100 ALA A C 1
ATOM 810 O O . ALA A 1 100 ? -9.399 2.080 25.075 1.00 82.50 100 ALA A O 1
ATOM 811 N N . LYS A 1 101 ? -9.859 0.716 23.356 1.00 83.81 101 LYS A N 1
ATOM 812 C CA . LYS A 1 101 ? -8.540 0.816 22.703 1.00 83.81 101 LYS A CA 1
ATOM 813 C C . LYS A 1 101 ? -8.438 1.991 21.724 1.00 83.81 101 LYS A C 1
ATOM 815 O O . LYS A 1 101 ? -7.337 2.270 21.234 1.00 83.81 101 LYS A O 1
ATOM 820 N N . LEU A 1 102 ? -9.543 2.664 21.398 1.00 77.75 102 LEU A N 1
ATOM 821 C CA . LEU A 1 102 ? -9.519 3.818 20.505 1.00 77.75 102 LEU A CA 1
ATOM 822 C C . LEU A 1 102 ? -8.766 4.979 21.162 1.00 77.75 102 LEU A C 1
ATOM 824 O O . LEU A 1 102 ? -8.914 5.275 22.344 1.00 77.75 102 LEU A O 1
ATOM 828 N N . LYS A 1 103 ? -7.932 5.661 20.372 1.00 73.88 103 LYS A N 1
ATOM 829 C CA . LYS A 1 103 ? -7.247 6.878 20.819 1.00 73.88 103 LYS A CA 1
ATOM 830 C C . LYS A 1 103 ? -8.251 8.028 20.800 1.00 73.88 103 LYS A C 1
ATOM 832 O O . LYS A 1 103 ? -8.618 8.480 19.720 1.00 73.88 103 LYS A O 1
ATOM 837 N N . THR A 1 104 ? -8.630 8.509 21.978 1.00 71.12 104 THR A N 1
ATOM 838 C CA . THR A 1 104 ? -9.641 9.559 22.182 1.00 71.12 104 THR A CA 1
ATOM 839 C C . THR A 1 104 ? -9.217 10.942 21.676 1.00 71.12 104 THR A C 1
ATOM 841 O O . THR A 1 104 ? -10.060 11.778 21.403 1.00 71.12 104 THR A O 1
ATOM 844 N N . SER A 1 105 ? -7.923 11.182 21.443 1.00 65.25 105 SER A N 1
ATOM 845 C CA . SER A 1 105 ? -7.386 12.499 21.061 1.00 65.25 105 SER A CA 1
ATOM 846 C C . SER A 1 105 ? -7.168 12.715 19.555 1.00 65.25 105 SER A C 1
ATOM 848 O O . SER A 1 105 ? -6.364 13.563 19.156 1.00 65.25 105 SER A O 1
ATOM 850 N N . LYS A 1 106 ? -7.828 11.937 18.687 1.00 69.00 106 LYS A N 1
ATOM 851 C CA . LYS A 1 106 ? -7.718 12.106 17.229 1.00 69.00 106 LYS A CA 1
ATOM 852 C C . LYS A 1 106 ? -8.850 12.966 16.681 1.00 69.00 106 LYS A C 1
ATOM 854 O O . LYS A 1 106 ? -10.006 12.789 17.046 1.00 69.00 106 LYS A O 1
ATOM 859 N N . SER A 1 107 ? -8.509 13.853 15.748 1.00 69.56 107 SER A N 1
ATOM 860 C CA . SER A 1 107 ? -9.504 14.622 15.003 1.00 69.56 107 SER A CA 1
ATOM 861 C C . SER A 1 107 ? -10.506 13.689 14.304 1.00 69.56 107 SER A C 1
ATOM 863 O O . SER A 1 107 ? -10.088 12.629 13.818 1.00 69.56 107 SER A O 1
ATOM 865 N N . PRO A 1 108 ? -11.795 14.076 14.224 1.00 73.44 108 PRO A N 1
ATOM 866 C CA . PRO A 1 108 ? -12.816 13.315 13.515 1.00 73.44 108 PRO A CA 1
ATOM 867 C C . PRO A 1 108 ? -12.363 12.952 12.099 1.00 73.44 108 PRO A C 1
ATOM 869 O O . PRO A 1 108 ? -11.726 13.755 11.411 1.00 73.44 108 PRO A O 1
ATOM 872 N N . GLY A 1 109 ? -12.703 11.741 11.657 1.00 73.12 109 GLY A N 1
ATOM 873 C CA . GLY A 1 109 ? -12.493 11.336 10.268 1.00 73.12 109 GLY A CA 1
ATOM 874 C C . GLY A 1 109 ? -13.355 12.155 9.292 1.00 73.12 109 GLY A C 1
ATOM 875 O O . GLY A 1 109 ? -14.162 12.981 9.718 1.00 73.12 109 GLY A O 1
ATOM 876 N N . PRO A 1 110 ? -13.272 11.889 7.977 1.00 80.00 110 PRO A N 1
ATOM 877 C CA . PRO A 1 110 ? -14.088 12.577 6.965 1.00 80.00 110 PRO A CA 1
ATOM 878 C C . PRO A 1 110 ? -15.604 12.436 7.195 1.00 80.00 110 PRO A C 1
ATOM 880 O O . PRO A 1 110 ? -16.388 13.222 6.675 1.00 80.00 110 PRO A O 1
ATOM 883 N N . ASN A 1 111 ? -16.006 11.470 8.022 1.00 79.50 111 ASN A N 1
ATOM 884 C CA . ASN A 1 111 ? -17.387 11.210 8.416 1.00 79.50 111 ASN A CA 1
ATOM 885 C C . ASN A 1 111 ? -17.877 12.151 9.540 1.00 79.50 111 ASN A C 1
ATOM 887 O O . ASN A 1 111 ? -19.045 12.096 9.907 1.00 79.50 111 ASN A O 1
ATOM 891 N N . GLY A 1 112 ? -16.995 12.961 10.139 1.00 71.69 112 GLY A N 1
ATOM 892 C CA . GLY A 1 112 ? -17.333 13.934 11.185 1.00 71.69 112 GLY A CA 1
ATOM 893 C C . GLY A 1 112 ? -17.620 13.354 12.575 1.00 71.69 112 GLY A C 1
ATOM 894 O O . GLY A 1 112 ? -17.924 14.116 13.486 1.00 71.69 112 GLY A O 1
ATOM 895 N N . ILE A 1 113 ? -17.506 12.036 12.766 1.00 72.19 113 ILE A N 1
ATOM 896 C CA . ILE A 1 113 ? -17.735 11.391 14.067 1.00 72.19 113 ILE A CA 1
ATOM 897 C C . ILE A 1 113 ? -16.522 11.653 14.980 1.00 72.19 113 ILE A C 1
ATOM 899 O O . ILE A 1 113 ? -15.402 11.292 14.594 1.00 72.19 113 ILE A O 1
ATOM 903 N N . PRO A 1 114 ? -16.705 12.292 16.152 1.00 66.12 114 PRO A N 1
ATOM 904 C CA . PRO A 1 114 ? -15.621 12.543 17.095 1.00 66.12 114 PRO A CA 1
ATOM 905 C C . PRO A 1 114 ? -15.041 11.238 17.650 1.00 66.12 114 PRO A C 1
ATOM 907 O O . PRO A 1 114 ? -15.736 10.236 17.778 1.00 66.12 114 PRO A O 1
ATOM 910 N N . ALA A 1 115 ? -13.741 11.248 17.961 1.00 61.97 115 ALA A N 1
ATOM 911 C CA . ALA A 1 115 ? -13.052 10.104 18.567 1.00 61.97 115 ALA A CA 1
ATOM 912 C C . ALA A 1 115 ? -13.409 9.900 20.052 1.00 61.97 115 ALA A C 1
ATOM 914 O O . ALA A 1 115 ? -13.016 8.898 20.649 1.00 61.97 115 ALA A O 1
ATOM 915 N N . GLU A 1 116 ? -14.131 10.855 20.633 1.00 59.69 116 GLU A N 1
ATOM 916 C CA . GLU A 1 116 ? -14.630 10.824 22.000 1.00 59.69 116 GLU A CA 1
ATOM 917 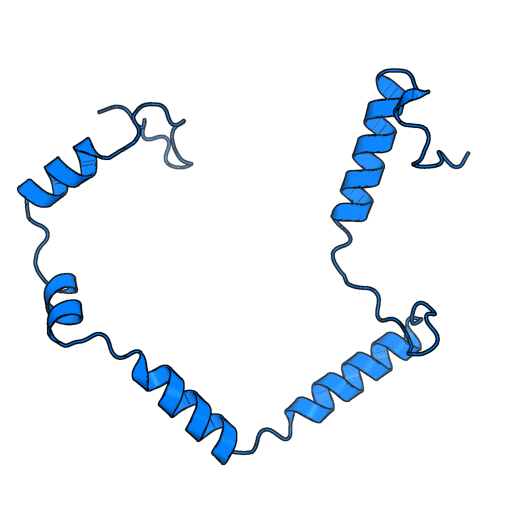C C . GLU A 1 116 ? -16.088 10.344 21.972 1.00 59.69 116 GLU A C 1
ATOM 919 O O . GLU A 1 116 ? -16.933 10.964 21.320 1.00 59.69 116 GLU A O 1
ATOM 924 N N . PHE A 1 117 ? -16.344 9.216 22.638 1.00 56.12 117 PHE A N 1
ATOM 925 C CA . PHE A 1 117 ? -17.674 8.735 23.016 1.00 56.12 117 PHE A CA 1
ATOM 926 C C . PHE A 1 117 ? -17.901 9.026 24.497 1.00 56.12 117 PHE A C 1
ATOM 928 O O . PHE A 1 117 ? -16.940 8.813 25.275 1.00 56.12 117 PHE A O 1
#

Organism: Pleurodeles waltl (NCBI:txid8319)